Protein AF-A0A1N6K1N7-F1 (afdb_monomer_lite)

Sequence (94 aa):
MEKLAVQRLNVCEASQRGALKAEGKRHWTVGIAITLAAIALFAIAAVLAASSVPANNALCLQKVANDEHVSLDAFFQNPARQDALVEAATLCSR

pLDDT: mean 73.33, std 11.66, range [52.19, 96.38]

Organism: NCBI:txid60549

Secondary structure (DSSP, 8-state):
-HHHHHHHHHHHHHHHHHHHHHHHHHHHHHHHHHHHHHHHHHHHHHHHHHHHHHHHHHHHHHHHHHHTT--HHHHHH-GGGHHHHHHHHHHHT-

Foldseek 3Di:
DVVVVVVVVVVVVVVVVVVVVVVVVVVVVVVVVVVVVVVVVVVVVVVVVVVVQVVQLVVQLCVVCVVVVHGSVRCVVDPVNVVVVVVSSVVSND

Radius of gyration: 32.32 Å; chains: 1; bounding box: 72×17×82 Å

Structure (mmCIF, N/CA/C/O backbone):
data_AF-A0A1N6K1N7-F1
#
_entry.id   AF-A0A1N6K1N7-F1
#
loop_
_atom_site.group_PDB
_atom_site.id
_atom_site.type_symbol
_atom_site.label_atom_id
_atom_site.label_alt_id
_atom_site.label_comp_id
_atom_site.label_asym_id
_atom_site.label_entity_id
_atom_site.label_seq_id
_atom_site.pdbx_PDB_ins_code
_atom_site.Cartn_x
_atom_site.Cartn_y
_atom_site.Cartn_z
_atom_site.occupancy
_atom_site.B_iso_or_equiv
_atom_site.auth_seq_id
_atom_site.auth_comp_id
_atom_site.auth_asym_id
_atom_site.auth_atom_id
_atom_site.pdbx_PDB_model_num
ATOM 1 N N . MET A 1 1 ? 44.538 -2.578 -47.487 1.00 62.56 1 MET A N 1
ATOM 2 C CA . MET A 1 1 ? 44.026 -3.731 -46.711 1.00 62.56 1 MET A CA 1
ATOM 3 C C . MET A 1 1 ? 43.881 -3.379 -45.230 1.00 62.56 1 MET A C 1
ATOM 5 O O . MET A 1 1 ? 42.796 -3.532 -44.692 1.00 62.56 1 MET A O 1
ATOM 9 N N . GLU A 1 2 ? 44.908 -2.806 -44.598 1.00 74.31 2 GLU A N 1
ATOM 10 C CA . GLU A 1 2 ? 44.937 -2.490 -43.155 1.00 74.31 2 GLU A CA 1
ATOM 11 C C . GLU A 1 2 ? 43.833 -1.530 -42.665 1.00 74.31 2 GLU A C 1
ATOM 13 O O . GLU A 1 2 ? 43.174 -1.792 -41.663 1.00 74.31 2 GLU A O 1
ATOM 18 N N . LYS A 1 3 ? 43.537 -0.462 -43.420 1.00 74.25 3 LYS A N 1
ATOM 19 C CA . LYS A 1 3 ? 42.494 0.515 -43.047 1.00 74.25 3 LYS A CA 1
ATOM 20 C C . LYS A 1 3 ? 41.086 -0.089 -42.969 1.00 74.25 3 LYS A C 1
ATOM 22 O O . LYS A 1 3 ? 40.303 0.304 -42.111 1.00 74.25 3 LYS A O 1
ATOM 27 N N . LEU A 1 4 ? 40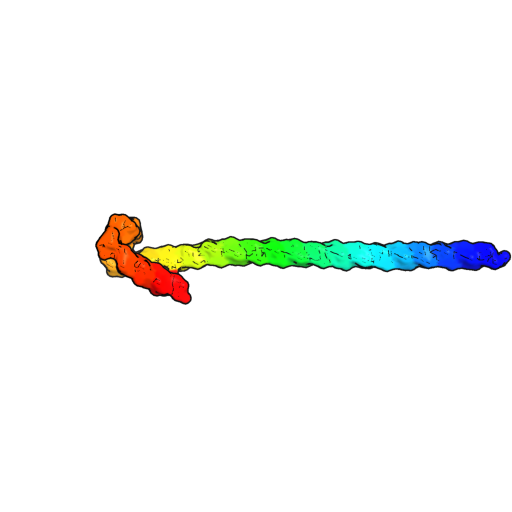.779 -1.066 -43.829 1.00 78.12 4 LEU A N 1
ATOM 28 C CA . LEU A 1 4 ? 39.494 -1.771 -43.789 1.00 78.12 4 LEU A CA 1
ATOM 29 C C . LEU A 1 4 ? 39.384 -2.674 -42.556 1.00 78.12 4 LEU A C 1
ATOM 31 O O . LEU A 1 4 ? 38.303 -2.775 -41.981 1.00 78.12 4 LEU A O 1
ATOM 35 N N . ALA A 1 5 ? 40.486 -3.297 -42.129 1.00 76.50 5 ALA A N 1
ATOM 36 C CA . ALA A 1 5 ? 40.505 -4.141 -40.938 1.00 76.50 5 ALA A CA 1
ATOM 37 C C . ALA A 1 5 ? 40.266 -3.318 -39.660 1.00 76.50 5 ALA A C 1
ATOM 39 O O . ALA A 1 5 ? 39.419 -3.682 -38.846 1.00 76.50 5 ALA A O 1
ATOM 40 N N . VAL A 1 6 ? 40.922 -2.159 -39.534 1.00 79.44 6 VAL A N 1
ATOM 41 C CA . VAL A 1 6 ? 40.735 -1.235 -38.398 1.00 79.44 6 VAL A CA 1
ATOM 42 C C . VAL A 1 6 ? 39.300 -0.704 -38.340 1.00 79.44 6 VAL A C 1
ATOM 44 O O . VAL A 1 6 ? 38.683 -0.662 -37.277 1.00 79.44 6 VAL A O 1
ATOM 47 N N . GLN A 1 7 ? 38.723 -0.350 -39.491 1.00 80.06 7 GLN A N 1
ATOM 48 C CA . GLN A 1 7 ? 37.353 0.155 -39.552 1.00 80.06 7 GLN A CA 1
ATOM 49 C C . GLN A 1 7 ? 36.320 -0.914 -39.159 1.00 80.06 7 GLN A C 1
ATOM 51 O O . GLN A 1 7 ? 35.339 -0.600 -38.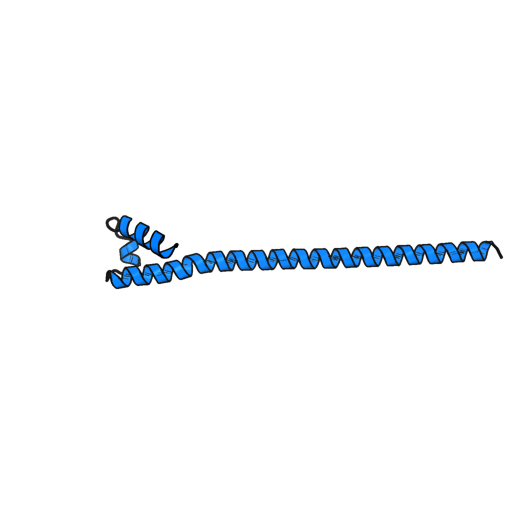488 1.00 80.06 7 GLN A O 1
ATOM 56 N N . ARG A 1 8 ? 36.548 -2.181 -39.527 1.00 77.88 8 ARG A N 1
ATOM 57 C CA . ARG A 1 8 ? 35.693 -3.311 -39.128 1.00 77.88 8 ARG A CA 1
ATOM 58 C C . ARG A 1 8 ? 35.761 -3.581 -37.624 1.00 77.88 8 ARG A C 1
ATOM 60 O O . ARG A 1 8 ? 34.717 -3.819 -37.024 1.00 77.88 8 ARG A O 1
ATOM 67 N N . LEU A 1 9 ? 36.949 -3.494 -37.019 1.00 81.88 9 LEU A N 1
ATOM 68 C CA . LEU A 1 9 ? 37.129 -3.697 -35.578 1.00 81.88 9 LEU A CA 1
ATOM 69 C C . LEU A 1 9 ? 36.336 -2.662 -34.760 1.00 81.88 9 LEU A C 1
ATOM 71 O O . LEU A 1 9 ? 35.559 -3.030 -33.882 1.00 81.88 9 LEU A O 1
ATOM 75 N N . ASN A 1 10 ? 36.439 -1.383 -35.135 1.00 82.44 10 ASN A N 1
ATOM 76 C CA . ASN A 1 10 ? 35.748 -0.281 -34.455 1.00 82.44 10 ASN A CA 1
ATOM 77 C C . ASN A 1 10 ? 34.213 -0.413 -34.502 1.00 82.44 10 ASN A C 1
ATOM 79 O O . ASN A 1 10 ? 33.520 -0.045 -33.553 1.00 82.44 10 ASN A O 1
ATOM 83 N N . VAL A 1 11 ? 33.664 -0.946 -35.600 1.00 82.38 11 VAL A N 1
ATOM 84 C CA . VAL A 1 11 ? 32.215 -1.178 -35.743 1.00 82.38 11 VAL A CA 1
ATOM 85 C C . VAL A 1 11 ? 31.741 -2.305 -34.821 1.00 82.38 11 VAL A C 1
ATOM 87 O O . VAL A 1 11 ? 30.699 -2.166 -34.176 1.00 82.38 11 VAL A O 1
ATOM 90 N N . CYS A 1 12 ? 32.510 -3.392 -34.707 1.00 82.25 12 CYS A N 1
ATOM 91 C CA . CYS A 1 12 ? 32.192 -4.492 -33.795 1.00 82.25 12 CYS A CA 1
ATOM 92 C C . CYS A 1 12 ? 32.222 -4.042 -32.326 1.00 82.25 12 CYS A C 1
ATOM 94 O O . CYS A 1 12 ? 31.284 -4.327 -31.584 1.00 82.25 12 CYS A O 1
ATOM 96 N N . GLU A 1 13 ? 33.235 -3.275 -31.914 1.00 81.44 13 GLU A N 1
ATOM 97 C CA . GLU A 1 13 ? 33.328 -2.760 -30.541 1.00 81.44 13 GLU A CA 1
ATOM 98 C C . GLU A 1 13 ? 32.180 -1.802 -30.187 1.00 81.44 13 GLU A C 1
ATOM 100 O O . GLU A 1 13 ? 31.631 -1.856 -29.082 1.00 81.44 13 GLU A O 1
ATOM 105 N N . ALA A 1 14 ? 31.780 -0.937 -31.125 1.00 79.12 14 ALA A N 1
ATOM 106 C CA . ALA A 1 14 ? 30.650 -0.031 -30.935 1.00 79.12 14 ALA A CA 1
ATOM 107 C C . ALA A 1 14 ? 29.324 -0.797 -30.778 1.00 79.12 14 ALA A C 1
ATOM 109 O O . ALA A 1 14 ? 28.522 -0.474 -29.897 1.00 79.12 14 ALA A O 1
ATOM 110 N N . SER A 1 15 ? 29.119 -1.845 -31.584 1.00 79.38 15 SER A N 1
ATOM 111 C CA . SER A 1 15 ? 27.952 -2.729 -31.487 1.00 79.38 15 SER A CA 1
ATOM 112 C C . SER A 1 15 ? 27.910 -3.466 -30.143 1.00 79.38 15 SER A C 1
ATOM 114 O O . SER A 1 15 ? 26.879 -3.470 -29.467 1.00 79.38 15 SER A O 1
ATOM 116 N N . GLN A 1 16 ? 29.051 -3.992 -29.692 1.00 78.94 16 GLN A N 1
ATOM 117 C CA . GLN A 1 16 ? 29.153 -4.748 -28.445 1.00 78.94 16 GLN A CA 1
ATOM 118 C C . GLN A 1 16 ? 28.910 -3.871 -27.203 1.00 78.94 16 GLN A C 1
ATOM 120 O O . GLN A 1 16 ? 28.189 -4.270 -26.288 1.00 78.94 16 GLN A O 1
ATOM 125 N N . ARG A 1 17 ? 29.420 -2.628 -27.184 1.00 74.38 17 ARG A N 1
ATOM 126 C CA . ARG A 1 17 ? 29.096 -1.654 -26.120 1.00 74.38 17 ARG A CA 1
ATOM 127 C C . ARG A 1 17 ? 27.621 -1.256 -26.123 1.00 74.38 17 ARG A C 1
ATOM 129 O O . ARG A 1 17 ? 27.061 -1.001 -25.057 1.00 74.38 17 ARG A O 1
ATOM 136 N N . GLY A 1 18 ? 27.000 -1.179 -27.301 1.00 72.75 18 GLY A N 1
ATOM 137 C CA . GLY A 1 18 ? 25.568 -0.919 -27.445 1.00 72.75 18 GLY A CA 1
ATOM 138 C C . GLY A 1 18 ? 24.717 -2.032 -26.834 1.00 72.75 18 GLY A C 1
ATOM 139 O O . GLY A 1 18 ? 23.813 -1.740 -26.052 1.00 72.75 18 GLY A O 1
ATOM 140 N N . ALA A 1 19 ? 25.059 -3.290 -27.123 1.00 71.00 19 ALA A N 1
ATOM 141 C CA . ALA A 1 19 ? 24.389 -4.463 -26.566 1.00 71.00 19 ALA A CA 1
ATOM 142 C C . ALA A 1 19 ? 24.500 -4.514 -25.031 1.00 71.00 19 ALA A C 1
ATOM 144 O O . ALA A 1 19 ? 23.478 -4.571 -24.353 1.00 71.00 19 ALA A O 1
ATOM 145 N N . LEU A 1 20 ? 25.708 -4.346 -24.477 1.00 72.81 20 LEU A N 1
ATOM 146 C CA . LEU A 1 20 ? 25.927 -4.330 -23.023 1.00 72.81 20 LEU A CA 1
ATOM 147 C C . LEU A 1 20 ? 25.171 -3.191 -22.319 1.00 72.81 20 LEU A C 1
ATOM 149 O O . LEU A 1 20 ? 24.614 -3.375 -21.237 1.00 72.81 20 LEU A O 1
ATOM 153 N N . LYS A 1 21 ? 25.106 -2.001 -22.933 1.00 69.75 21 LYS A N 1
ATOM 154 C CA . LYS A 1 21 ? 24.304 -0.888 -22.401 1.00 69.75 21 LYS A CA 1
ATOM 155 C C . LYS A 1 21 ? 22.807 -1.178 -22.461 1.00 69.75 21 LYS A C 1
ATOM 157 O O . LYS A 1 21 ? 22.098 -0.801 -21.532 1.00 69.75 21 LYS A O 1
ATOM 162 N N . ALA A 1 22 ? 22.323 -1.811 -23.529 1.00 69.06 22 ALA A N 1
ATOM 163 C CA . ALA A 1 22 ? 20.916 -2.176 -23.675 1.00 69.06 22 ALA A CA 1
ATOM 164 C C . ALA A 1 22 ? 20.498 -3.232 -22.641 1.00 69.06 22 ALA A C 1
ATO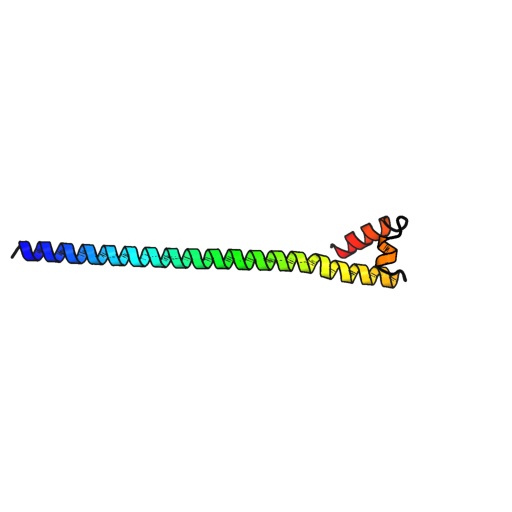M 166 O O . ALA A 1 22 ? 19.447 -3.092 -22.014 1.00 69.06 22 ALA A O 1
ATOM 167 N N . GLU A 1 23 ? 21.352 -4.227 -22.401 1.00 70.44 23 GLU A N 1
ATOM 168 C CA . GLU A 1 23 ? 21.168 -5.222 -21.345 1.00 70.44 23 GLU A CA 1
ATOM 169 C C . GLU A 1 23 ? 21.155 -4.556 -19.969 1.00 70.44 23 GLU A C 1
ATOM 171 O O . GLU A 1 23 ? 20.173 -4.689 -19.238 1.00 70.44 23 GLU A O 1
ATOM 176 N N . GLY A 1 24 ? 22.165 -3.739 -19.647 1.00 73.56 24 GLY A N 1
ATOM 177 C CA . GLY A 1 24 ? 22.221 -3.004 -18.380 1.00 73.56 24 GLY A CA 1
ATOM 178 C C . GLY A 1 24 ? 20.983 -2.133 -18.133 1.00 73.56 24 GLY A C 1
ATOM 179 O O . GLY A 1 24 ? 20.438 -2.123 -17.028 1.00 73.56 24 GLY A O 1
ATOM 180 N N . LYS A 1 25 ? 20.468 -1.469 -19.177 1.00 76.00 25 LYS A N 1
ATOM 181 C CA . LYS A 1 25 ? 19.223 -0.690 -19.099 1.00 76.00 25 LYS A CA 1
ATOM 182 C C . LYS A 1 25 ? 18.017 -1.576 -18.793 1.00 76.00 25 LYS A C 1
ATOM 184 O O . LYS A 1 25 ? 17.201 -1.212 -17.954 1.00 76.00 25 LYS A O 1
ATOM 189 N N . ARG A 1 26 ? 17.921 -2.744 -19.435 1.00 76.75 26 ARG A N 1
ATOM 190 C CA . ARG A 1 26 ? 16.826 -3.702 -19.232 1.00 76.75 26 ARG A CA 1
ATOM 191 C C . ARG A 1 26 ? 16.825 -4.261 -17.810 1.00 76.75 26 ARG A C 1
ATOM 193 O O . ARG A 1 26 ? 15.771 -4.285 -17.181 1.00 76.75 26 ARG A O 1
ATOM 200 N N . HIS A 1 27 ? 17.988 -4.650 -17.288 1.00 78.12 27 HIS A N 1
ATOM 201 C CA . HIS A 1 27 ? 18.126 -5.116 -15.904 1.00 78.12 27 HIS A CA 1
ATOM 202 C C . HIS A 1 27 ? 17.715 -4.038 -14.899 1.00 78.12 27 HIS A C 1
ATOM 204 O O . HIS A 1 27 ? 16.996 -4.324 -13.943 1.00 78.12 27 HIS A O 1
ATOM 210 N N . TRP A 1 28 ? 18.100 -2.788 -15.154 1.00 84.44 28 TRP A N 1
ATOM 211 C CA . TRP A 1 28 ? 17.720 -1.660 -14.311 1.00 84.44 28 TRP A CA 1
ATOM 212 C C . TRP A 1 28 ? 16.207 -1.399 -14.329 1.00 84.44 28 TRP A C 1
ATOM 214 O O . TRP A 1 28 ? 15.598 -1.240 -13.273 1.00 84.44 28 TRP A O 1
ATOM 224 N N . THR A 1 29 ? 15.567 -1.442 -15.503 1.00 84.44 29 THR A N 1
ATOM 225 C CA . THR A 1 29 ? 14.107 -1.285 -15.615 1.00 84.44 29 THR A CA 1
ATOM 226 C C . THR A 1 29 ? 13.350 -2.398 -14.889 1.00 84.44 29 THR A C 1
ATOM 228 O O . THR A 1 29 ? 12.386 -2.113 -14.181 1.00 84.44 29 THR A O 1
ATOM 231 N N . VAL A 1 30 ? 13.795 -3.653 -15.014 1.00 90.19 30 VAL A N 1
ATOM 232 C CA . VAL A 1 30 ? 13.186 -4.788 -14.298 1.00 90.19 30 VAL A CA 1
ATOM 233 C C . VAL A 1 30 ? 13.350 -4.628 -12.785 1.00 90.19 30 VAL A C 1
ATOM 235 O O . VAL A 1 30 ? 12.382 -4.801 -12.049 1.00 90.19 30 VAL A O 1
ATOM 238 N N . GLY A 1 31 ? 14.536 -4.229 -12.314 1.00 89.06 31 GLY A N 1
ATOM 239 C CA . GLY A 1 31 ? 14.781 -3.976 -10.892 1.00 89.06 31 GLY A CA 1
ATOM 240 C C . GLY A 1 31 ? 13.880 -2.881 -10.313 1.00 89.06 31 GLY A C 1
ATOM 241 O O . GLY A 1 31 ? 13.332 -3.045 -9.221 1.00 89.06 31 GLY A O 1
ATOM 242 N N . ILE A 1 32 ? 13.653 -1.799 -11.066 1.00 93.06 32 ILE A N 1
ATOM 243 C CA . ILE A 1 32 ? 12.714 -0.738 -10.674 1.00 93.06 32 ILE A CA 1
ATOM 244 C C . ILE A 1 32 ? 11.285 -1.269 -10.616 1.00 93.06 32 ILE A C 1
ATOM 246 O O . ILE A 1 32 ? 10.594 -1.028 -9.630 1.00 93.06 32 ILE A O 1
ATOM 250 N N . ALA A 1 33 ? 10.846 -2.009 -11.635 1.00 94.06 33 ALA A N 1
ATOM 251 C CA . ALA A 1 33 ? 9.494 -2.556 -11.673 1.00 94.06 33 ALA A CA 1
ATOM 252 C C . ALA A 1 33 ? 9.222 -3.490 -10.482 1.00 94.06 33 ALA A C 1
ATOM 254 O O . ALA A 1 33 ? 8.183 -3.367 -9.836 1.00 94.06 33 ALA A O 1
ATOM 255 N N . ILE A 1 34 ? 10.174 -4.368 -10.146 1.00 95.38 34 ILE A N 1
ATOM 256 C CA . ILE A 1 34 ? 10.068 -5.271 -8.989 1.00 95.38 34 ILE A CA 1
ATOM 257 C C . ILE A 1 34 ? 10.019 -4.473 -7.684 1.00 95.38 34 ILE A C 1
ATOM 259 O O . ILE A 1 34 ? 9.164 -4.734 -6.842 1.00 95.38 34 ILE A O 1
ATOM 263 N N . THR A 1 35 ? 10.896 -3.481 -7.524 1.00 93.69 35 THR A N 1
ATOM 264 C CA . THR A 1 35 ? 10.920 -2.636 -6.320 1.00 93.69 35 THR A CA 1
ATOM 265 C C . THR A 1 35 ? 9.600 -1.890 -6.137 1.00 93.69 35 THR A C 1
ATOM 267 O O . THR A 1 35 ? 9.030 -1.902 -5.049 1.00 93.69 35 THR A O 1
ATOM 270 N N . LEU A 1 36 ? 9.070 -1.288 -7.205 1.00 96.06 36 LEU A N 1
ATOM 271 C CA . LEU A 1 36 ? 7.777 -0.604 -7.169 1.00 96.06 36 LEU A CA 1
ATOM 272 C C . LEU A 1 36 ? 6.632 -1.566 -6.836 1.00 96.06 36 LEU A C 1
ATOM 274 O O . LEU A 1 36 ? 5.778 -1.230 -6.018 1.00 96.06 36 LEU A O 1
ATOM 278 N N . ALA A 1 37 ? 6.634 -2.771 -7.413 1.00 95.69 37 ALA A N 1
ATOM 279 C CA . ALA A 1 37 ? 5.642 -3.794 -7.100 1.00 95.69 37 ALA A CA 1
ATOM 280 C C . ALA A 1 37 ? 5.708 -4.221 -5.625 1.00 95.69 37 ALA A C 1
ATOM 282 O O . ALA A 1 37 ? 4.673 -4.316 -4.968 1.00 95.69 37 ALA A O 1
ATOM 283 N N . ALA A 1 38 ? 6.910 -4.417 -5.078 1.00 95.38 38 ALA A N 1
ATOM 284 C CA . ALA A 1 38 ? 7.101 -4.764 -3.673 1.00 95.38 38 ALA A CA 1
ATOM 285 C C . ALA A 1 38 ? 6.595 -3.657 -2.733 1.00 95.38 38 ALA A C 1
ATOM 287 O O . ALA A 1 38 ? 5.885 -3.948 -1.772 1.00 95.38 38 ALA A O 1
ATOM 288 N N . ILE A 1 39 ? 6.894 -2.389 -3.039 1.00 96.38 39 ILE A N 1
ATOM 289 C CA . ILE A 1 39 ? 6.405 -1.236 -2.268 1.00 96.38 39 ILE A CA 1
ATOM 290 C C . ILE A 1 39 ? 4.873 -1.162 -2.314 1.00 96.38 39 ILE A C 1
ATOM 292 O O . ILE A 1 39 ? 4.238 -0.972 -1.278 1.00 96.38 39 ILE A O 1
ATOM 296 N N . ALA A 1 40 ? 4.268 -1.347 -3.490 1.00 95.56 40 ALA A N 1
ATOM 297 C CA . ALA A 1 40 ? 2.815 -1.328 -3.643 1.00 95.56 40 ALA A CA 1
ATOM 298 C C . ALA A 1 40 ? 2.140 -2.451 -2.839 1.00 95.56 40 ALA A C 1
ATOM 300 O O . ALA A 1 40 ? 1.184 -2.195 -2.108 1.00 95.56 40 ALA A O 1
ATOM 301 N N . LEU A 1 41 ? 2.663 -3.679 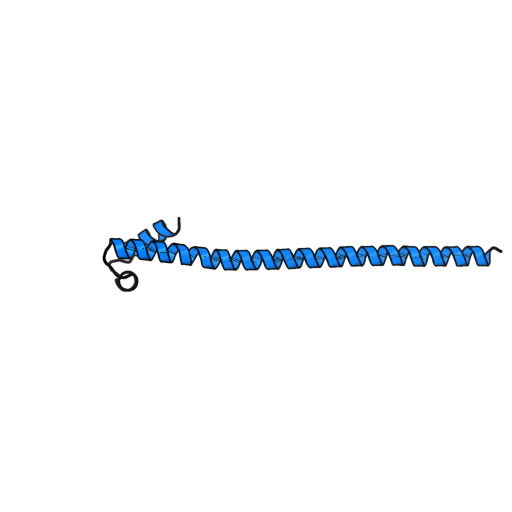-2.920 1.00 94.25 41 LEU A N 1
ATOM 302 C CA . LEU A 1 41 ? 2.157 -4.814 -2.144 1.00 94.25 41 LEU A CA 1
ATOM 303 C C . LEU A 1 41 ? 2.289 -4.580 -0.638 1.00 94.25 41 LEU A C 1
ATOM 305 O O . LEU A 1 41 ? 1.353 -4.866 0.104 1.00 94.25 41 LEU A O 1
ATOM 309 N N . PHE A 1 42 ? 3.414 -4.021 -0.188 1.00 92.50 42 PHE A N 1
ATOM 310 C CA . PHE A 1 42 ? 3.616 -3.680 1.218 1.00 92.50 42 PHE A CA 1
ATOM 311 C C . PHE A 1 42 ? 2.612 -2.628 1.703 1.00 92.50 42 PHE A C 1
ATOM 313 O O . PHE A 1 42 ? 2.012 -2.797 2.762 1.00 92.50 42 PHE A O 1
ATOM 320 N N . ALA A 1 43 ? 2.372 -1.576 0.916 1.00 91.69 43 ALA A N 1
ATOM 321 C CA . ALA A 1 43 ? 1.386 -0.552 1.250 1.00 91.69 43 ALA A CA 1
ATOM 322 C C . ALA A 1 43 ? -0.034 -1.134 1.343 1.00 91.69 43 ALA A C 1
ATOM 324 O O . ALA A 1 43 ? -0.755 -0.847 2.297 1.00 91.69 43 ALA A O 1
ATOM 325 N N . ILE A 1 44 ? -0.418 -1.998 0.397 1.00 89.88 44 ILE A N 1
ATOM 326 C CA . ILE A 1 44 ? -1.710 -2.695 0.431 1.00 89.88 44 ILE A CA 1
ATOM 327 C C . ILE A 1 44 ? -1.810 -3.563 1.688 1.00 89.88 44 ILE A C 1
ATOM 329 O O . ILE A 1 44 ? -2.802 -3.480 2.406 1.00 89.88 44 ILE A O 1
ATOM 333 N N . ALA A 1 45 ? -0.780 -4.356 1.990 1.00 85.56 45 ALA A N 1
ATOM 334 C CA . ALA A 1 45 ? -0.753 -5.193 3.185 1.00 85.56 45 ALA A CA 1
ATOM 335 C C . ALA A 1 45 ? -0.873 -4.363 4.471 1.00 85.56 45 ALA A C 1
ATOM 337 O O . ALA A 1 45 ? -1.624 -4.740 5.365 1.00 85.56 45 ALA A O 1
ATOM 338 N N . ALA A 1 46 ? -0.197 -3.214 4.551 1.00 82.50 46 ALA A N 1
ATOM 339 C CA . ALA A 1 46 ? -0.279 -2.313 5.695 1.00 82.50 46 ALA A CA 1
ATOM 340 C C . ALA A 1 46 ? -1.688 -1.726 5.874 1.00 82.50 46 ALA A C 1
ATOM 342 O O . ALA A 1 46 ? -2.198 -1.703 6.991 1.00 82.50 46 ALA A O 1
ATOM 343 N N . VAL A 1 47 ? -2.345 -1.303 4.787 1.00 80.62 47 VAL A N 1
ATOM 344 C CA . VAL A 1 47 ? -3.732 -0.805 4.831 1.00 80.62 47 VAL A CA 1
ATOM 345 C C . VAL A 1 47 ? -4.695 -1.913 5.244 1.00 80.62 47 VAL A C 1
ATOM 347 O O . VAL A 1 47 ? -5.539 -1.704 6.113 1.00 80.62 47 VAL A O 1
ATOM 350 N N . LEU A 1 48 ? -4.550 -3.106 4.665 1.00 75.00 48 LEU A N 1
ATOM 351 C CA . LEU A 1 48 ? -5.391 -4.247 5.006 1.00 75.00 48 LEU A CA 1
ATOM 352 C C . LEU A 1 48 ? -5.199 -4.657 6.467 1.00 75.00 48 LEU A C 1
ATOM 354 O O . LEU A 1 48 ? -6.194 -4.804 7.166 1.00 75.00 48 LEU A O 1
ATOM 358 N N . ALA A 1 49 ? -3.960 -4.733 6.956 1.00 64.69 49 ALA A N 1
ATOM 359 C CA . ALA A 1 49 ? -3.660 -5.006 8.360 1.00 64.69 49 ALA A CA 1
ATOM 360 C C . ALA A 1 49 ? -4.248 -3.933 9.292 1.00 64.69 49 ALA A C 1
ATOM 362 O O . ALA A 1 49 ? -4.904 -4.254 10.283 1.00 64.69 49 ALA A O 1
ATOM 363 N N . ALA A 1 50 ? -4.083 -2.654 8.947 1.00 60.38 50 ALA A N 1
ATOM 364 C CA . ALA A 1 50 ? -4.650 -1.542 9.705 1.00 60.38 50 ALA A CA 1
ATOM 365 C C . ALA A 1 50 ? -6.185 -1.533 9.692 1.00 60.38 50 ALA A C 1
ATOM 367 O O . ALA A 1 50 ? -6.784 -1.005 10.619 1.00 60.38 50 ALA A O 1
ATOM 368 N N . SER A 1 51 ? -6.825 -2.114 8.674 1.00 58.16 51 SER A N 1
ATOM 369 C CA . SER A 1 51 ? -8.283 -2.260 8.607 1.00 58.16 51 SER A CA 1
ATOM 370 C C . SER A 1 51 ? -8.797 -3.534 9.288 1.00 58.16 51 SER A C 1
ATOM 372 O O . SER A 1 51 ? -9.876 -3.522 9.877 1.00 58.16 51 SER A O 1
ATOM 374 N N . SER A 1 52 ? -8.023 -4.624 9.273 1.00 52.19 52 SER A N 1
ATOM 375 C CA . SER A 1 52 ? -8.425 -5.913 9.841 1.00 52.19 52 SER A CA 1
ATOM 376 C C . SER A 1 52 ? -8.324 -5.943 11.361 1.00 52.19 52 SER A C 1
ATOM 378 O O . SER A 1 52 ? -9.143 -6.589 12.008 1.00 52.19 52 SER A O 1
ATOM 380 N N . VAL A 1 53 ? -7.349 -5.232 11.937 1.00 53.25 53 VAL A N 1
ATOM 381 C CA . VAL A 1 53 ? -7.188 -5.122 13.395 1.00 53.25 53 VAL A CA 1
ATOM 382 C C . VAL A 1 53 ? -8.415 -4.453 14.043 1.00 53.25 53 VAL A C 1
ATOM 384 O O . VAL A 1 53 ? -9.053 -5.083 14.878 1.00 53.25 53 VAL A O 1
ATOM 387 N N . PRO A 1 54 ? -8.854 -3.244 13.647 1.00 54.81 54 PRO A N 1
ATOM 388 C CA . PRO A 1 54 ? -10.037 -2.625 14.238 1.00 54.81 54 PRO A CA 1
ATOM 389 C C . PRO A 1 54 ? -11.351 -3.311 13.841 1.00 54.81 54 PRO A C 1
ATOM 391 O O . PRO A 1 54 ? -12.276 -3.295 14.644 1.00 54.81 54 PRO A O 1
ATOM 394 N N . ALA A 1 55 ? -11.463 -3.936 12.661 1.00 54.97 55 ALA A N 1
ATOM 395 C CA . ALA A 1 55 ? -12.696 -4.622 12.256 1.00 54.97 55 ALA A CA 1
ATOM 396 C C . ALA A 1 55 ? -12.967 -5.896 13.078 1.00 54.97 55 ALA A C 1
ATOM 398 O O . ALA A 1 55 ? -14.094 -6.112 13.526 1.00 54.97 55 ALA A O 1
ATOM 399 N N . ASN A 1 56 ? -11.938 -6.710 13.338 1.00 56.75 56 ASN A N 1
ATOM 400 C CA . ASN A 1 56 ? -12.071 -7.866 14.228 1.00 56.75 56 ASN A CA 1
ATOM 401 C C . ASN A 1 56 ? -12.291 -7.432 15.680 1.00 56.75 56 ASN A C 1
ATOM 403 O O . ASN A 1 56 ? -13.137 -8.003 16.372 1.00 56.75 56 ASN A O 1
ATOM 407 N N . ASN A 1 57 ? -11.603 -6.376 16.119 1.00 62.31 57 ASN A N 1
ATOM 408 C CA . ASN A 1 57 ? -11.770 -5.853 17.471 1.00 62.31 57 ASN A CA 1
ATOM 409 C C . ASN A 1 57 ? -13.174 -5.266 17.673 1.00 62.31 57 ASN A C 1
ATOM 411 O O . ASN A 1 57 ? -13.758 -5.460 18.733 1.00 62.31 57 ASN A O 1
ATOM 415 N N . ALA A 1 58 ? -13.754 -4.615 16.659 1.00 64.81 58 ALA A N 1
ATOM 416 C CA . ALA A 1 58 ? -15.115 -4.085 16.712 1.00 64.81 58 ALA A CA 1
ATOM 417 C C . ALA A 1 58 ? -16.167 -5.198 16.827 1.00 64.81 58 ALA A C 1
ATOM 419 O O . ALA A 1 58 ? -17.084 -5.082 17.636 1.00 64.81 58 ALA A O 1
ATOM 420 N N . LEU A 1 59 ? -16.014 -6.300 16.084 1.00 68.31 59 LEU A N 1
ATOM 421 C CA . LEU A 1 59 ? -16.900 -7.465 16.202 1.00 68.31 59 LEU A CA 1
ATOM 422 C C . LEU A 1 59 ? -16.770 -8.154 17.568 1.00 68.31 59 LEU A C 1
ATOM 424 O O . LEU A 1 59 ? -17.774 -8.561 18.154 1.00 68.31 59 LEU A O 1
ATOM 428 N N . CYS A 1 60 ? -15.548 -8.262 18.094 1.00 70.38 60 CYS A N 1
ATOM 429 C CA . CYS A 1 60 ? -15.302 -8.807 19.428 1.00 70.38 60 CYS A CA 1
ATOM 430 C C . CYS A 1 60 ? -15.924 -7.924 20.521 1.00 70.38 60 CYS A C 1
ATOM 432 O O . CYS A 1 60 ? -16.672 -8.419 21.362 1.00 70.38 60 CYS A O 1
ATOM 434 N N . LEU A 1 61 ? -15.719 -6.606 20.448 1.00 69.50 61 LEU A N 1
ATOM 435 C CA . LEU A 1 61 ? -16.324 -5.642 21.367 1.00 69.50 61 LEU A CA 1
ATOM 436 C C . LEU A 1 61 ? -17.855 -5.647 21.279 1.00 69.50 61 LEU A C 1
ATOM 438 O O . LEU A 1 61 ? -18.526 -5.588 22.305 1.00 69.50 61 LEU A O 1
ATOM 442 N N . GLN A 1 62 ? -18.421 -5.779 20.076 1.00 70.81 62 GLN A N 1
ATOM 443 C CA . GLN A 1 62 ? -19.868 -5.897 19.885 1.00 70.81 62 GLN A CA 1
ATOM 444 C C . GLN A 1 62 ? -20.428 -7.151 20.557 1.00 70.81 62 GLN A C 1
ATOM 446 O O . GLN A 1 62 ? -21.505 -7.096 21.146 1.00 70.81 62 GLN A O 1
ATOM 451 N N . LYS A 1 63 ? -19.696 -8.267 20.511 1.00 70.88 63 LYS A N 1
ATOM 452 C CA . LYS A 1 63 ? -20.093 -9.505 21.183 1.00 70.88 63 LYS A CA 1
ATOM 453 C C . LYS A 1 63 ? -20.051 -9.371 22.706 1.00 70.88 63 LYS A C 1
ATOM 455 O O . LYS A 1 63 ? -21.021 -9.741 23.356 1.00 70.88 63 LYS A O 1
ATOM 460 N N . VAL A 1 64 ? -18.986 -8.780 23.252 1.00 70.19 64 VAL A N 1
ATOM 461 C CA . VAL A 1 64 ? -18.857 -8.516 24.697 1.00 70.19 64 VAL A CA 1
ATOM 462 C C . VAL A 1 64 ? -19.973 -7.592 25.194 1.00 70.19 64 VAL A C 1
ATOM 464 O O . VAL A 1 64 ? -20.601 -7.873 26.211 1.00 70.19 64 VAL A O 1
ATOM 467 N N . ALA A 1 65 ? -20.275 -6.523 24.454 1.00 68.38 65 ALA A N 1
ATOM 468 C CA . ALA A 1 65 ? -21.364 -5.611 24.798 1.00 68.38 65 ALA A CA 1
ATOM 469 C C . ALA A 1 65 ? -22.733 -6.320 24.784 1.00 68.38 65 ALA A C 1
ATOM 471 O O . ALA A 1 65 ? -23.539 -6.145 25.699 1.00 68.38 65 ALA A O 1
ATOM 472 N N . ASN A 1 66 ? -22.971 -7.173 23.782 1.00 70.00 66 ASN A N 1
ATOM 473 C CA . ASN A 1 66 ? -24.216 -7.926 23.657 1.00 70.00 66 ASN A CA 1
ATO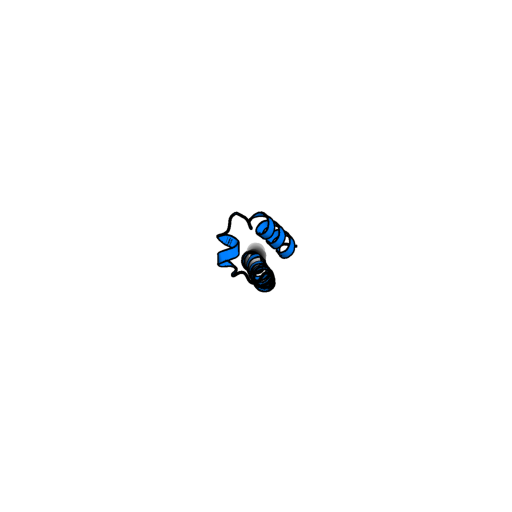M 474 C C . ASN A 1 66 ? -24.396 -8.974 24.774 1.00 70.00 66 ASN A C 1
ATOM 476 O O . ASN A 1 66 ? -25.510 -9.126 25.270 1.00 70.00 66 ASN A O 1
ATOM 480 N N . ASP A 1 67 ? -23.324 -9.645 25.212 1.00 72.12 67 ASP A N 1
ATOM 481 C CA . ASP A 1 67 ? -23.363 -10.571 26.358 1.00 72.12 67 ASP A CA 1
ATOM 482 C C . ASP A 1 67 ? -23.707 -9.832 27.667 1.00 72.12 67 ASP A C 1
ATOM 484 O O . ASP A 1 67 ? -24.530 -10.298 28.456 1.00 72.12 67 ASP A O 1
ATOM 488 N N . GLU A 1 68 ? -23.189 -8.616 27.851 1.00 67.88 68 GLU A N 1
ATOM 489 C CA . GLU A 1 68 ? -23.520 -7.734 28.981 1.00 67.88 68 GLU A CA 1
ATOM 490 C C . GLU A 1 68 ? -24.901 -7.054 28.867 1.00 67.88 68 GLU A C 1
ATOM 492 O O . GLU A 1 68 ? -25.297 -6.314 29.767 1.00 67.88 68 GLU A O 1
ATOM 497 N N . HIS A 1 69 ? -25.663 -7.311 27.794 1.00 63.84 69 HIS A N 1
ATOM 498 C CA . HIS A 1 69 ? -26.973 -6.700 27.510 1.00 63.84 69 HIS A CA 1
ATOM 499 C C . HIS A 1 69 ? -26.929 -5.165 27.396 1.00 63.84 69 HIS A C 1
ATOM 501 O O . HIS A 1 69 ? -27.920 -4.473 27.644 1.00 63.84 69 HIS A O 1
ATOM 507 N N . VAL A 1 70 ? -25.782 -4.615 26.999 1.00 64.75 70 VAL A N 1
ATOM 508 C CA . VAL A 1 70 ? -25.577 -3.174 26.831 1.00 64.75 70 VAL A CA 1
ATOM 509 C C . VAL A 1 70 ? -25.241 -2.895 25.366 1.00 64.75 70 VAL A C 1
ATOM 511 O O . VAL A 1 70 ? -24.495 -3.638 24.734 1.00 64.75 70 VAL A O 1
ATOM 514 N N . SER A 1 71 ? -25.781 -1.822 24.783 1.00 62.56 71 SER A N 1
ATOM 515 C CA . SER A 1 71 ? -25.370 -1.434 23.430 1.00 62.56 71 SER A CA 1
ATOM 516 C C . SER A 1 71 ? -23.914 -0.961 23.433 1.00 62.56 71 SER A C 1
ATOM 518 O O . SER A 1 71 ? -23.448 -0.361 24.403 1.00 62.56 71 SER A O 1
ATOM 520 N N . LEU A 1 72 ? -23.196 -1.203 22.333 1.00 61.97 72 LEU A N 1
ATOM 521 C CA . LEU A 1 72 ? -21.801 -0.781 22.187 1.00 61.97 72 LEU A CA 1
ATOM 522 C C . LEU A 1 72 ? -21.646 0.734 22.447 1.00 61.97 72 LEU A C 1
ATOM 524 O O . LEU A 1 72 ? -20.762 1.147 23.191 1.00 61.97 72 LEU A O 1
ATOM 528 N N . ASP A 1 73 ? -22.571 1.549 21.927 1.00 61.28 73 ASP A N 1
ATOM 529 C CA . ASP A 1 73 ? -22.633 2.994 22.185 1.00 61.28 73 ASP A CA 1
ATOM 530 C C . ASP A 1 73 ? -22.828 3.339 23.668 1.00 61.28 73 ASP A C 1
ATOM 532 O O . ASP A 1 73 ? -22.167 4.239 24.185 1.00 61.28 73 ASP A O 1
ATOM 536 N N . ALA A 1 74 ? -23.695 2.617 24.386 1.00 64.19 74 ALA A N 1
ATOM 537 C CA . ALA A 1 74 ? -23.900 2.835 25.818 1.00 64.19 74 ALA A CA 1
ATOM 538 C C . ALA A 1 74 ? -22.690 2.386 26.658 1.00 64.19 74 ALA A C 1
ATOM 540 O O . ALA A 1 74 ? -22.464 2.924 27.743 1.00 64.19 74 ALA A O 1
ATOM 541 N N . PHE A 1 75 ? -21.886 1.452 26.144 1.00 64.25 75 PHE A N 1
ATOM 542 C CA . PHE A 1 75 ? -20.612 1.047 26.739 1.00 64.25 75 PHE A CA 1
ATOM 543 C C . PHE A 1 75 ? -19.559 2.160 26.646 1.00 64.25 75 PHE A C 1
ATOM 545 O O . PHE A 1 75 ? -18.882 2.444 27.631 1.00 64.25 75 PHE A O 1
ATOM 552 N N . PHE A 1 76 ? -19.463 2.836 25.494 1.00 63.75 76 PHE A N 1
ATOM 553 C CA . PHE A 1 76 ? -18.541 3.962 25.289 1.00 63.75 76 PHE A CA 1
ATOM 554 C C . PHE A 1 76 ? -18.976 5.250 26.004 1.00 63.75 76 PHE A C 1
ATOM 556 O O . PHE A 1 76 ? -18.132 6.061 26.378 1.00 63.75 76 PHE A O 1
ATOM 563 N N . GLN A 1 77 ? -20.279 5.455 26.206 1.00 68.50 77 GLN A N 1
ATOM 564 C CA . GLN A 1 77 ? -20.814 6.674 26.825 1.00 68.50 77 GLN A CA 1
ATOM 565 C C . GLN A 1 77 ? -20.871 6.626 28.358 1.00 68.50 77 GLN A C 1
ATOM 567 O O . GLN A 1 77 ? -21.096 7.660 28.987 1.00 68.50 77 GLN A O 1
ATOM 572 N N . ASN A 1 78 ? -20.671 5.459 28.981 1.00 62.97 78 ASN A N 1
ATOM 573 C CA . ASN A 1 78 ? -20.748 5.318 30.432 1.00 62.97 78 ASN A CA 1
ATOM 574 C C . ASN A 1 78 ? -19.349 5.327 31.085 1.00 62.97 78 ASN A C 1
ATOM 576 O O . ASN A 1 78 ? -18.645 4.316 31.036 1.00 62.97 78 ASN A O 1
ATOM 580 N N . PRO A 1 79 ? -18.946 6.413 31.775 1.00 56.69 79 PRO A N 1
ATOM 581 C CA . PRO A 1 79 ? -17.630 6.499 32.403 1.00 56.69 79 PRO A CA 1
ATOM 582 C C . PRO A 1 79 ? -17.418 5.472 33.529 1.00 56.69 79 PRO A C 1
ATOM 584 O O . PRO A 1 79 ? -16.278 5.119 33.812 1.00 56.69 79 PRO A O 1
ATOM 587 N N . ALA A 1 80 ? -18.485 4.932 34.132 1.00 61.28 80 ALA A N 1
ATOM 588 C CA . ALA A 1 80 ? -18.381 3.861 35.129 1.00 61.28 80 ALA A CA 1
ATOM 589 C C . ALA A 1 80 ? -17.996 2.495 34.522 1.00 61.28 80 ALA A C 1
ATOM 591 O O . ALA A 1 80 ? -17.654 1.571 35.253 1.00 61.28 80 ALA A O 1
ATOM 592 N N . ARG A 1 81 ? -18.064 2.353 33.190 1.00 59.00 81 ARG A N 1
ATOM 593 C CA . ARG A 1 81 ? -17.727 1.131 32.441 1.00 59.00 81 ARG A CA 1
ATOM 594 C C . ARG A 1 81 ? -16.393 1.257 31.684 1.00 59.00 81 ARG A C 1
ATOM 596 O O . ARG A 1 81 ? -16.050 0.351 30.934 1.00 59.00 81 ARG A O 1
ATOM 603 N N . GLN A 1 82 ? -15.628 2.338 31.887 1.00 60.34 82 GLN A N 1
ATOM 604 C CA . GLN A 1 82 ? -14.332 2.561 31.219 1.00 60.34 82 GLN A CA 1
ATOM 605 C C . GLN A 1 82 ? -13.305 1.462 31.534 1.00 60.34 82 GLN A C 1
ATOM 607 O O . GLN A 1 82 ? -12.601 1.023 30.631 1.00 60.34 82 GLN A O 1
ATOM 612 N N . ASP A 1 83 ? -13.265 0.957 32.770 1.00 61.78 83 ASP A N 1
ATOM 613 C CA . ASP A 1 83 ? -12.370 -0.155 33.130 1.00 61.78 83 ASP A CA 1
ATOM 614 C C . ASP A 1 83 ? -12.760 -1.450 32.400 1.00 61.78 83 ASP A C 1
ATOM 616 O O . ASP A 1 83 ? -11.909 -2.130 31.830 1.00 61.78 83 ASP A O 1
ATOM 620 N N . ALA A 1 84 ? -14.064 -1.735 32.309 1.00 61.09 84 ALA A N 1
ATOM 621 C CA . ALA A 1 84 ? -14.586 -2.868 31.546 1.00 61.09 84 ALA A CA 1
ATOM 622 C C . ALA A 1 84 ? -14.344 -2.717 30.032 1.00 61.09 84 ALA A C 1
ATOM 624 O O . ALA A 1 84 ? -14.146 -3.706 29.331 1.00 61.09 84 ALA A O 1
ATOM 625 N N . LEU A 1 85 ? -14.325 -1.484 29.516 1.00 64.25 85 LEU A N 1
ATOM 626 C CA . LEU A 1 85 ? -13.987 -1.193 28.123 1.00 64.25 85 LEU A CA 1
ATOM 627 C C . LEU A 1 85 ? -12.502 -1.455 27.840 1.00 64.25 85 LEU A C 1
ATOM 629 O O . LEU A 1 85 ? -12.175 -2.033 26.807 1.00 64.25 85 LEU A O 1
ATOM 633 N N . VAL A 1 86 ? -11.604 -1.055 28.744 1.00 67.31 86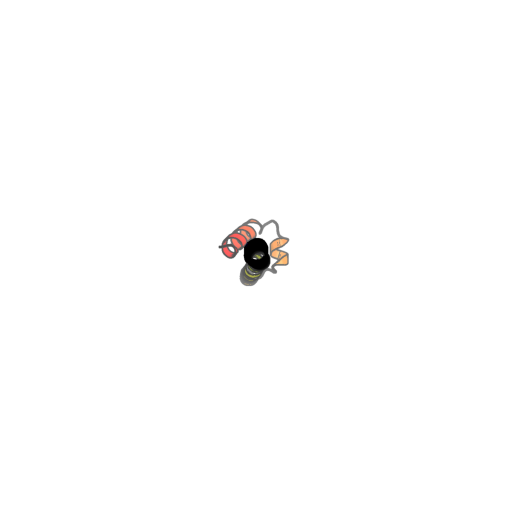 VAL A N 1
ATOM 634 C CA . VAL A 1 86 ? -10.159 -1.311 28.623 1.00 67.31 86 VAL A CA 1
ATOM 635 C C . VAL A 1 86 ? -9.865 -2.809 28.713 1.00 67.31 86 VAL A C 1
ATOM 637 O O . VAL A 1 86 ? -9.052 -3.327 27.944 1.00 67.31 86 VAL A O 1
ATOM 640 N N . GLU A 1 87 ? -10.557 -3.529 29.594 1.00 69.25 87 GLU A N 1
ATOM 641 C CA . GLU A 1 87 ? -10.457 -4.986 29.703 1.00 69.25 87 GLU A CA 1
ATOM 642 C C . GLU A 1 87 ? -10.991 -5.698 28.450 1.00 69.25 87 GLU A C 1
ATOM 644 O O . GLU A 1 87 ? -10.323 -6.563 27.885 1.00 69.25 87 GLU A O 1
ATOM 649 N N . ALA A 1 88 ? -12.139 -5.272 27.922 1.00 66.19 88 ALA A N 1
ATOM 650 C CA . ALA A 1 88 ? -12.666 -5.799 26.668 1.00 66.19 88 ALA A CA 1
ATOM 651 C C . ALA A 1 88 ? -11.746 -5.471 25.479 1.00 66.19 88 ALA A C 1
ATOM 653 O O . ALA A 1 88 ? -11.497 -6.325 24.633 1.00 66.19 88 ALA A O 1
ATOM 654 N N . ALA A 1 89 ? -11.172 -4.267 25.429 1.00 67.75 89 ALA A N 1
ATOM 655 C CA . ALA A 1 89 ? -10.217 -3.878 24.397 1.00 67.75 89 ALA A CA 1
ATOM 656 C C . ALA A 1 89 ? -8.908 -4.676 24.486 1.00 67.75 89 ALA A C 1
ATOM 658 O O . ALA A 1 89 ? -8.339 -5.014 23.453 1.00 67.75 89 ALA A O 1
ATOM 659 N N . THR A 1 90 ? -8.433 -5.023 25.685 1.00 68.56 90 THR A N 1
ATOM 660 C CA . THR A 1 90 ? -7.241 -5.874 25.871 1.00 68.56 90 THR A CA 1
ATOM 661 C C . THR A 1 90 ? -7.523 -7.342 25.558 1.00 68.56 90 THR A C 1
ATOM 663 O O . THR A 1 90 ? -6.687 -7.992 24.933 1.00 68.56 90 THR A O 1
ATOM 666 N N . LEU A 1 91 ? -8.710 -7.854 25.894 1.00 67.94 91 LEU A N 1
ATOM 667 C CA . LEU A 1 91 ? -9.168 -9.186 25.482 1.00 67.94 91 LEU A CA 1
ATOM 668 C C . LEU A 1 91 ? -9.319 -9.298 23.964 1.00 67.94 91 LEU A C 1
ATOM 670 O O . LEU A 1 91 ? -8.907 -10.296 23.382 1.00 67.94 91 LEU A O 1
ATOM 674 N N . CYS A 1 92 ? -9.881 -8.272 23.329 1.00 68.25 92 CYS A N 1
ATOM 675 C CA . CYS A 1 92 ? -10.137 -8.254 21.894 1.00 68.25 92 CYS A CA 1
ATOM 676 C C . CYS A 1 92 ? -8.927 -7.836 21.046 1.00 68.25 92 CYS A C 1
ATOM 678 O O . CYS A 1 92 ? -8.989 -7.996 19.837 1.00 68.25 92 CYS A O 1
ATOM 680 N N . SER A 1 93 ? -7.860 -7.284 21.638 1.00 65.38 93 SER A N 1
ATOM 681 C CA . SER A 1 93 ? -6.623 -6.900 20.927 1.00 65.38 93 SER A CA 1
ATOM 682 C C . SER A 1 93 ? -5.494 -7.929 21.029 1.00 65.38 93 SER A C 1
ATOM 684 O O . SER A 1 93 ? -4.424 -7.703 20.458 1.00 65.38 93 SER A O 1
ATOM 686 N N . ARG A 1 94 ? -5.728 -9.032 21.749 1.00 58.09 94 ARG A N 1
ATOM 687 C CA . ARG A 1 94 ? -4.855 -10.211 21.795 1.00 58.09 94 ARG A CA 1
ATOM 688 C C . ARG A 1 94 ? -5.037 -11.086 20.562 1.00 58.09 94 ARG A C 1
ATOM 690 O O . ARG A 1 94 ? -4.001 -11.606 20.093 1.00 58.09 94 ARG A O 1
#